Protein AF-A0A925XFJ5-F1 (afdb_monomer)

Solvent-accessible surface area (backbone atoms only — not comparable to full-atom values): 7211 Å² total; per-residue (Å²): 144,82,84,90,82,92,80,90,80,90,87,77,89,84,74,78,93,81,90,82,84,90,80,88,82,80,76,80,77,76,81,77,57,69,53,28,46,79,41,85,47,73,48,76,58,98,92,42,81,46,69,46,70,44,77,45,56,38,84,68,49,94,92,49,96,71,92,81,86,89,84,82,71,60,84,89,35,68,79,90,80,72,52,53,58,48,75,49,83,66,40,52,64,51,61,77,46,27,69,114

Secondary structure (DSSP, 8-state):
------------------SS---------PPPP-S-EEEEEEEEETTEEEEEEEEE-TT--TTS----------GGG--SSS-GGGTSTTHHHHHTTTT-

Mean predicted aligned error: 13.2 Å

Foldseek 3Di:
DDDDDDDDDDDDDPDDDPPPDPDDDPPPPPPQQQFWDKDWDWDQDPVGIDIEIDTDASPDDPVDDDDDDDDDDDPQQDDDPRPSSCPDDPNVVCNVVRRD

Radius of gyration: 32.28 Å; Cα contacts (8 Å, |Δi|>4): 75; chains: 1; bounding box: 52×56×98 Å

Nearest PDB structures (foldseek):
  4i1s-assembly1_B  TM=4.643E-01  e=6.638E+00  Simian virus 5 (strain W3)
  6vmi-assembly1_a  TM=2.640E-01  e=2.773E+00  Homo sapiens
  7odt-assembly1_a  TM=2.148E-01  e=5.804E+00  Homo sapiens

Structure (mmCIF, N/CA/C/O backbone):
data_AF-A0A925XFJ5-F1
#
_entry.id   AF-A0A925XFJ5-F1
#
loop_
_atom_site.group_PDB
_atom_site.id
_atom_site.type_symbol
_atom_site.label_atom_id
_atom_site.label_alt_id
_atom_site.label_comp_id
_atom_site.label_asym_id
_atom_site.label_entity_id
_atom_site.label_seq_id
_atom_site.pdbx_PDB_ins_code
_atom_site.Cartn_x
_atom_site.Cartn_y
_atom_site.Cartn_z
_atom_site.occupancy
_atom_site.B_iso_or_equiv
_atom_site.auth_seq_id
_atom_site.auth_comp_id
_atom_site.auth_asym_id
_atom_site.auth_atom_id
_atom_site.pdbx_PDB_model_num
ATOM 1 N N . MET A 1 1 ? 25.275 46.646 -83.289 1.00 49.62 1 MET A N 1
ATOM 2 C CA . MET A 1 1 ? 24.384 45.519 -83.644 1.00 49.62 1 MET A CA 1
ATOM 3 C C . MET A 1 1 ? 25.238 44.274 -83.905 1.00 49.62 1 MET A C 1
ATOM 5 O O . MET A 1 1 ? 25.662 44.076 -85.031 1.00 49.62 1 MET A O 1
ATOM 9 N N . ARG A 1 2 ? 25.587 43.500 -82.863 1.00 43.34 2 ARG A N 1
ATOM 10 C CA . ARG A 1 2 ? 26.292 42.201 -82.958 1.00 43.34 2 ARG A CA 1
ATOM 11 C C . ARG A 1 2 ? 26.074 41.391 -81.667 1.00 43.34 2 ARG A C 1
ATOM 13 O O . ARG A 1 2 ? 26.624 41.715 -80.628 1.00 43.34 2 ARG A O 1
ATOM 20 N N . GLN A 1 3 ? 25.160 40.434 -81.801 1.00 52.16 3 GLN A N 1
ATOM 21 C CA . GLN A 1 3 ? 25.059 39.071 -81.259 1.00 52.16 3 GLN A CA 1
ATOM 22 C C . GLN A 1 3 ? 25.580 38.694 -79.852 1.00 52.16 3 GLN A C 1
ATOM 24 O O . GLN A 1 3 ? 26.749 38.835 -79.514 1.00 52.16 3 GLN A O 1
ATOM 29 N N . HIS A 1 4 ? 24.644 38.070 -79.125 1.00 44.06 4 HIS A N 1
ATOM 30 C CA . HIS A 1 4 ? 24.759 37.182 -77.964 1.00 44.06 4 HIS A CA 1
ATOM 31 C C . HIS A 1 4 ? 25.628 35.931 -78.208 1.00 44.06 4 HIS A C 1
ATOM 33 O O . HIS A 1 4 ? 25.450 35.273 -79.229 1.00 44.06 4 HIS A O 1
ATOM 39 N N . LEU A 1 5 ? 26.430 35.543 -77.202 1.00 52.69 5 LEU A N 1
ATOM 40 C CA . LEU A 1 5 ? 26.711 34.169 -76.712 1.00 52.69 5 LEU A CA 1
ATOM 41 C C . LEU A 1 5 ? 27.674 34.325 -75.509 1.00 52.69 5 LEU A C 1
ATOM 43 O O . LEU A 1 5 ? 28.684 34.999 -75.637 1.00 52.69 5 LEU A O 1
ATOM 47 N N . GLY A 1 6 ? 27.433 33.862 -74.282 1.00 48.22 6 GLY A N 1
ATOM 48 C CA . GLY A 1 6 ? 26.961 32.543 -73.872 1.00 48.22 6 GLY A CA 1
ATOM 49 C C . GLY A 1 6 ? 28.149 31.710 -73.363 1.00 48.22 6 GLY A C 1
ATOM 50 O O . GLY A 1 6 ? 28.824 31.079 -74.169 1.00 48.22 6 GLY A O 1
ATOM 51 N N . ARG A 1 7 ? 28.415 31.746 -72.045 1.00 52.06 7 ARG A N 1
ATOM 52 C CA . ARG A 1 7 ? 29.244 30.821 -71.223 1.00 52.06 7 ARG A CA 1
ATOM 53 C C . ARG A 1 7 ? 29.264 31.420 -69.805 1.00 52.06 7 ARG A C 1
ATOM 55 O O . ARG A 1 7 ? 29.836 32.476 -69.604 1.00 52.06 7 ARG A O 1
ATOM 62 N N . GLY A 1 8 ? 28.478 30.951 -68.839 1.00 46.66 8 GLY A N 1
ATOM 63 C CA . GLY A 1 8 ? 28.580 29.621 -68.253 1.00 46.66 8 GLY A CA 1
ATOM 64 C C . GLY A 1 8 ? 29.775 29.604 -67.303 1.00 46.66 8 GLY A C 1
ATOM 65 O O . GLY A 1 8 ? 30.889 29.521 -67.794 1.00 46.66 8 GLY A O 1
ATOM 66 N N . ILE A 1 9 ? 29.526 29.737 -65.996 1.00 56.97 9 ILE A N 1
ATOM 67 C CA . ILE A 1 9 ? 30.204 29.0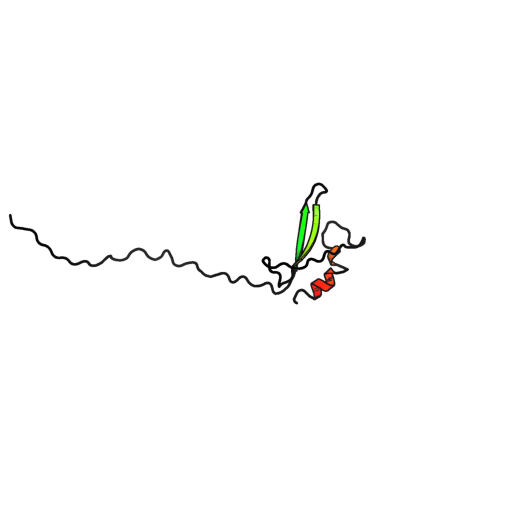65 -64.871 1.00 56.97 9 ILE A CA 1
ATOM 68 C C . ILE A 1 9 ? 29.517 29.557 -63.583 1.00 56.97 9 ILE A C 1
ATOM 70 O O . ILE A 1 9 ? 29.663 30.690 -63.135 1.00 56.97 9 ILE A O 1
ATOM 74 N N . VAL A 1 10 ? 28.691 28.658 -63.050 1.00 54.72 10 VAL A N 1
ATOM 75 C CA . VAL A 1 10 ? 28.288 28.518 -61.643 1.00 54.72 10 VAL A CA 1
ATOM 76 C C . VAL A 1 10 ? 29.480 28.752 -60.717 1.00 54.72 10 VAL A C 1
ATOM 78 O O . VAL A 1 10 ? 30.559 28.320 -61.103 1.00 54.72 10 VAL A O 1
ATOM 81 N N . THR A 1 11 ? 29.271 29.325 -59.516 1.00 47.00 11 THR A N 1
ATOM 82 C CA . THR A 1 11 ? 30.106 29.266 -58.273 1.00 47.00 11 THR A CA 1
ATOM 83 C C . THR A 1 11 ? 30.007 30.644 -57.592 1.00 47.00 11 THR A C 1
ATOM 85 O O . THR A 1 11 ? 30.303 31.642 -58.225 1.00 47.00 11 THR A O 1
ATOM 88 N N . ARG A 1 12 ? 29.598 30.863 -56.340 1.00 52.09 12 ARG A N 1
ATOM 89 C CA . ARG A 1 12 ? 29.439 30.036 -55.142 1.00 52.09 12 ARG A CA 1
ATOM 90 C C . ARG A 1 12 ? 28.506 30.793 -54.192 1.00 52.09 12 ARG A C 1
ATOM 92 O O . ARG A 1 12 ? 28.702 31.976 -53.943 1.00 52.09 12 ARG A O 1
ATOM 99 N N . GLN A 1 13 ? 27.529 30.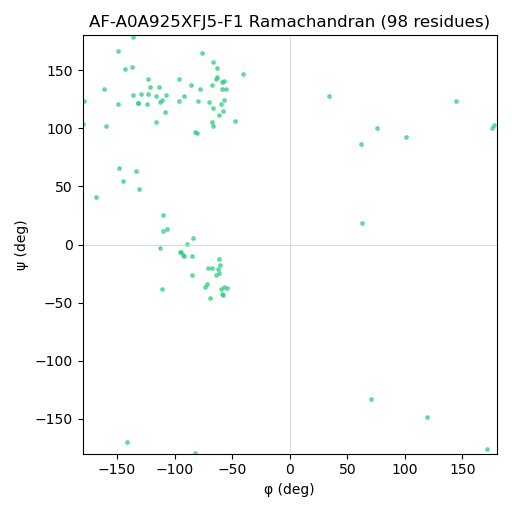089 -53.644 1.00 53.47 13 GLN A N 1
ATOM 100 C CA . GLN A 1 13 ? 26.654 30.550 -52.574 1.00 53.47 13 GLN A CA 1
ATOM 101 C C . GLN A 1 13 ? 27.494 30.713 -51.293 1.00 53.47 13 GLN A C 1
ATOM 103 O O . GLN A 1 13 ? 27.917 29.721 -50.702 1.00 53.47 13 GLN A O 1
ATOM 108 N N . THR A 1 14 ? 27.815 31.944 -50.888 1.00 52.59 14 THR A N 1
ATOM 109 C CA . THR A 1 14 ? 28.549 32.190 -49.639 1.00 52.59 14 THR A CA 1
ATOM 110 C C . THR A 1 14 ? 27.580 32.175 -48.462 1.00 52.59 14 THR A C 1
ATOM 112 O O . THR A 1 14 ? 26.929 33.169 -48.162 1.00 52.59 14 THR A O 1
ATOM 115 N N . SER A 1 15 ? 27.520 31.004 -47.831 1.00 46.66 15 SER A N 1
ATOM 116 C CA . SER A 1 15 ? 27.317 30.795 -46.394 1.00 46.66 15 SER A CA 1
ATOM 117 C C . SER A 1 15 ? 25.996 31.293 -45.805 1.00 46.66 15 SER A C 1
ATOM 119 O O . SER A 1 15 ? 25.891 32.375 -45.233 1.00 46.66 15 SER A O 1
ATOM 121 N N . ALA A 1 16 ? 25.001 30.411 -45.898 1.00 48.19 16 ALA A N 1
ATOM 122 C CA . ALA A 1 16 ? 23.784 30.442 -45.106 1.00 48.19 16 ALA A CA 1
ATOM 123 C C . ALA A 1 16 ? 24.091 30.361 -43.600 1.00 48.19 16 ALA A C 1
ATOM 125 O O . ALA A 1 16 ? 24.944 29.594 -43.152 1.00 48.19 16 ALA A O 1
ATOM 126 N N . TRP A 1 17 ? 23.340 31.151 -42.838 1.00 53.75 17 TRP A N 1
ATOM 127 C CA . TRP A 1 17 ? 23.207 31.110 -41.388 1.00 53.75 17 TRP A CA 1
ATOM 128 C C . TRP A 1 17 ? 22.963 29.676 -40.891 1.00 53.75 17 TRP A C 1
ATOM 130 O O . TRP A 1 17 ? 21.868 29.144 -41.047 1.00 53.75 17 TRP A O 1
ATOM 140 N N . LEU A 1 18 ? 23.968 29.047 -40.279 1.00 51.59 18 LEU A N 1
ATOM 141 C CA . LEU A 1 18 ? 23.842 27.728 -39.645 1.00 51.59 18 LEU A CA 1
ATOM 142 C C . LEU A 1 18 ? 24.484 27.724 -38.255 1.00 51.59 18 LEU A C 1
ATOM 144 O O . LEU A 1 18 ? 25.425 26.987 -37.984 1.00 51.59 18 LEU A O 1
ATOM 148 N N . ILE A 1 19 ? 23.944 28.540 -37.349 1.00 53.78 19 ILE A N 1
ATOM 149 C CA . ILE A 1 19 ? 24.091 28.314 -35.902 1.00 53.78 19 ILE A CA 1
ATOM 150 C C . ILE A 1 19 ? 22.708 28.405 -35.238 1.00 53.78 19 ILE A C 1
ATOM 152 O O . ILE A 1 19 ? 22.522 29.110 -34.260 1.00 53.78 19 ILE A O 1
ATOM 156 N N . VAL A 1 20 ? 21.695 27.731 -35.795 1.00 55.62 20 VAL A N 1
ATOM 157 C CA . VAL A 1 20 ? 20.405 27.509 -35.110 1.00 55.62 20 VAL A CA 1
ATOM 158 C C . VAL A 1 20 ? 19.811 26.168 -35.558 1.00 55.62 20 VAL A C 1
ATOM 160 O O . VAL A 1 20 ? 18.806 26.154 -36.250 1.00 55.62 20 VAL A O 1
ATOM 163 N N . PHE A 1 21 ? 20.441 25.030 -35.239 1.00 56.38 21 PHE A N 1
ATOM 164 C CA . PHE A 1 21 ? 19.744 23.723 -35.226 1.00 56.38 21 PHE A CA 1
ATOM 165 C C . PHE A 1 21 ? 20.569 22.609 -34.552 1.00 56.38 21 PHE A C 1
ATOM 167 O O . PHE A 1 21 ? 20.683 21.496 -35.051 1.00 56.38 21 PHE A O 1
ATOM 174 N N . GLY A 1 22 ? 21.244 22.923 -33.446 1.00 54.41 22 GLY A N 1
ATOM 175 C CA . GLY A 1 22 ? 22.229 22.027 -32.829 1.00 54.41 22 GLY A CA 1
ATOM 176 C C . GLY A 1 22 ? 21.819 21.418 -31.493 1.00 54.41 22 GLY A C 1
ATOM 177 O O . GLY A 1 22 ? 22.699 21.135 -30.695 1.00 54.41 22 GLY A O 1
ATOM 178 N N . VAL A 1 23 ? 20.530 21.278 -31.187 1.00 66.06 23 VAL A N 1
ATOM 179 C CA . VAL A 1 23 ? 20.048 20.581 -29.978 1.00 66.06 23 VAL A CA 1
ATOM 180 C C . VAL A 1 23 ? 18.690 19.987 -30.380 1.00 66.06 23 VAL A C 1
ATOM 182 O O . VAL A 1 23 ? 17.864 20.709 -30.922 1.00 66.06 23 VAL A O 1
ATOM 185 N N . TRP A 1 24 ? 18.425 18.683 -30.341 1.00 60.00 24 TRP A N 1
ATOM 186 C CA . TRP A 1 24 ? 18.064 17.933 -29.139 1.00 60.00 24 TRP A CA 1
ATOM 187 C C . TRP A 1 24 ? 17.781 16.479 -29.540 1.00 60.00 24 TRP A C 1
ATOM 189 O O . TRP A 1 24 ? 16.702 16.196 -30.043 1.00 60.00 24 TRP A O 1
ATOM 199 N N . LEU A 1 25 ? 18.696 15.543 -29.293 1.00 61.69 25 LEU A N 1
ATOM 200 C CA . LEU A 1 25 ? 18.356 14.113 -29.211 1.00 61.69 25 LEU A CA 1
ATOM 201 C C . LEU A 1 25 ? 19.240 13.438 -28.154 1.00 61.69 25 LEU A C 1
ATOM 203 O O . LEU A 1 25 ? 19.925 12.455 -28.412 1.00 61.69 25 LEU A O 1
ATOM 207 N N . ALA A 1 26 ? 19.231 13.975 -26.934 1.00 62.03 26 ALA A N 1
ATOM 208 C CA . ALA A 1 26 ? 19.566 13.160 -25.775 1.00 62.03 26 ALA A CA 1
ATOM 209 C 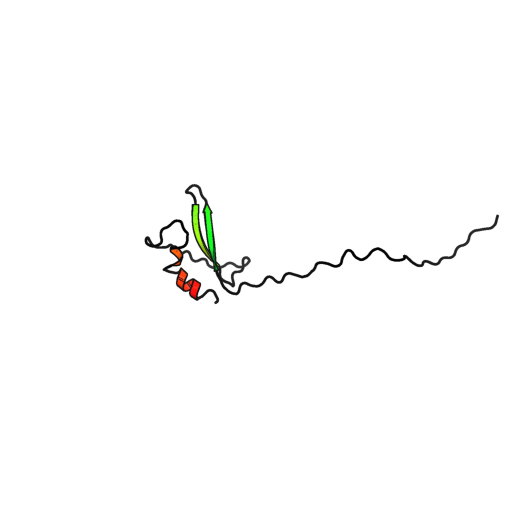C . ALA A 1 26 ? 18.304 12.363 -25.426 1.00 62.03 26 ALA A C 1
ATOM 211 O O . ALA A 1 26 ? 17.387 12.884 -24.793 1.00 62.03 26 ALA A O 1
ATOM 212 N N . GLY A 1 27 ? 18.217 11.125 -25.916 1.00 60.88 27 GLY A N 1
ATOM 213 C CA . GLY A 1 27 ? 17.182 10.193 -25.485 1.00 60.88 27 GLY A CA 1
ATOM 214 C C . GLY A 1 27 ? 17.289 10.010 -23.974 1.00 60.88 27 GLY A C 1
ATOM 215 O O . GLY A 1 27 ? 18.303 9.519 -23.481 1.00 60.88 27 GLY A O 1
ATOM 216 N N . ALA A 1 28 ? 16.272 10.442 -23.232 1.00 63.81 28 ALA A N 1
ATOM 217 C CA . ALA A 1 28 ? 16.196 10.187 -21.805 1.00 63.81 28 ALA A CA 1
ATOM 218 C C . ALA A 1 28 ? 16.010 8.678 -21.601 1.00 63.81 28 ALA A C 1
ATOM 220 O O . ALA A 1 28 ? 14.914 8.149 -21.786 1.00 63.81 28 ALA A O 1
ATOM 221 N N . ALA A 1 29 ? 17.083 7.972 -21.245 1.00 61.41 29 ALA A N 1
ATOM 222 C CA . ALA A 1 29 ? 16.961 6.632 -20.697 1.00 61.41 29 ALA A CA 1
ATOM 223 C C . ALA A 1 29 ? 16.159 6.751 -19.393 1.00 61.41 29 ALA A C 1
ATOM 225 O O . ALA A 1 29 ? 16.618 7.363 -18.429 1.00 61.41 29 ALA A O 1
ATOM 226 N N . GLN A 1 30 ? 14.932 6.229 -19.380 1.00 62.75 30 GLN A N 1
ATOM 227 C CA . GLN A 1 30 ? 14.136 6.174 -18.160 1.00 62.75 30 GLN A CA 1
ATOM 228 C C . GLN A 1 30 ? 14.836 5.211 -17.200 1.00 62.75 30 GLN A C 1
ATOM 230 O O . GLN A 1 30 ? 15.018 4.037 -17.521 1.00 62.75 30 GLN A O 1
ATOM 235 N N . ALA A 1 31 ? 15.272 5.713 -16.045 1.00 66.38 31 ALA A N 1
ATOM 236 C CA . ALA A 1 31 ? 15.822 4.862 -15.002 1.00 66.38 31 ALA A CA 1
ATOM 237 C C . ALA A 1 31 ? 14.744 3.854 -14.581 1.00 66.38 31 ALA A C 1
ATOM 239 O O . ALA A 1 31 ? 13.645 4.241 -14.184 1.00 66.38 31 ALA A O 1
ATOM 240 N N . GLN A 1 32 ? 15.045 2.563 -14.711 1.00 69.56 32 GLN A N 1
ATOM 241 C CA . GLN A 1 32 ? 14.148 1.512 -14.255 1.00 69.56 32 GLN A CA 1
ATOM 242 C C . GLN A 1 32 ? 14.139 1.517 -12.724 1.00 69.56 32 GLN A C 1
ATOM 244 O O . GLN A 1 32 ? 15.191 1.378 -12.097 1.00 69.56 32 GLN A O 1
ATOM 249 N N . GLU A 1 33 ? 12.958 1.675 -12.127 1.00 80.00 33 GLU A N 1
ATOM 250 C CA . GLU A 1 33 ? 12.784 1.543 -10.682 1.00 80.00 33 GLU A CA 1
ATOM 251 C C . GLU A 1 33 ? 13.265 0.158 -10.236 1.00 80.00 33 GLU A C 1
ATOM 253 O O . GLU A 1 33 ? 12.819 -0.866 -10.751 1.00 80.00 33 GLU A O 1
ATOM 258 N N . THR A 1 34 ? 14.199 0.119 -9.287 1.00 87.81 34 THR A N 1
ATOM 259 C CA . THR A 1 34 ? 14.783 -1.136 -8.773 1.00 87.81 34 THR A CA 1
ATOM 260 C C . THR A 1 34 ? 14.076 -1.638 -7.517 1.00 87.81 34 THR A C 1
ATOM 262 O O . THR A 1 34 ? 14.386 -2.712 -7.012 1.00 87.81 34 THR A O 1
ATOM 265 N N . THR A 1 35 ? 13.139 -0.853 -6.979 1.00 95.06 35 THR A N 1
ATOM 266 C CA . THR A 1 35 ? 12.397 -1.169 -5.757 1.00 95.06 35 THR A CA 1
ATOM 267 C C . THR A 1 35 ? 10.922 -0.842 -5.958 1.00 95.06 35 THR A C 1
ATOM 269 O O . THR A 1 35 ? 10.565 0.257 -6.372 1.00 95.06 35 THR A O 1
ATOM 272 N N . GLY A 1 36 ? 10.056 -1.807 -5.662 1.00 95.69 36 GLY A N 1
ATOM 273 C CA . GLY A 1 36 ? 8.616 -1.612 -5.639 1.00 95.69 36 GLY A CA 1
ATOM 274 C C . GLY A 1 36 ? 8.191 -0.672 -4.515 1.00 95.69 36 GLY A C 1
ATOM 275 O O . GLY A 1 36 ? 8.890 -0.500 -3.515 1.00 95.69 36 GLY A O 1
ATOM 276 N N . ARG A 1 37 ? 7.026 -0.049 -4.668 1.00 96.31 37 ARG A N 1
ATOM 277 C CA . ARG A 1 37 ? 6.571 0.994 -3.746 1.00 96.31 37 ARG A CA 1
ATOM 278 C C . ARG A 1 37 ? 5.075 0.946 -3.509 1.00 96.31 37 ARG A C 1
ATOM 280 O O . ARG A 1 37 ? 4.305 0.581 -4.393 1.00 96.31 37 ARG A O 1
ATOM 287 N N . PHE A 1 38 ? 4.675 1.386 -2.325 1.00 97.06 38 PHE A N 1
ATOM 288 C CA . PHE A 1 38 ? 3.286 1.694 -2.025 1.00 97.06 38 PHE A CA 1
ATOM 289 C C . PHE A 1 38 ? 2.906 3.052 -2.628 1.00 97.06 38 PHE A C 1
ATOM 291 O O . PHE A 1 38 ? 3.654 4.025 -2.523 1.00 97.06 38 PHE A O 1
ATOM 298 N N . VAL A 1 39 ? 1.750 3.102 -3.282 1.00 96.94 39 VAL A N 1
ATOM 299 C CA . VAL A 1 39 ? 1.191 4.287 -3.932 1.00 96.94 39 VAL A CA 1
ATOM 300 C C . VAL A 1 39 ? 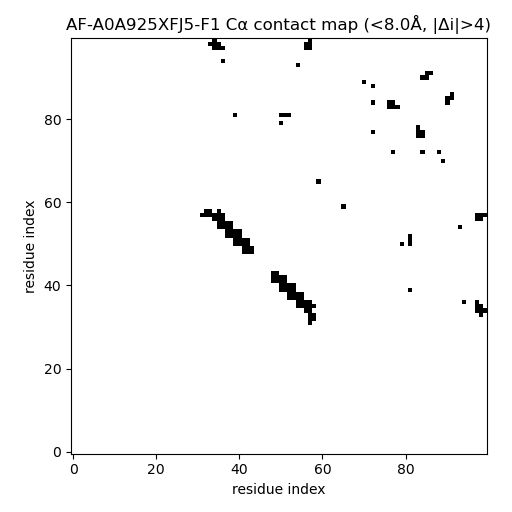-0.196 4.538 -3.363 1.00 96.94 39 VAL A C 1
ATOM 302 O O . VAL A 1 39 ? -1.079 3.687 -3.481 1.00 96.94 39 VAL A O 1
ATOM 305 N N . ASP A 1 40 ? -0.387 5.714 -2.774 1.00 97.31 40 ASP A N 1
ATOM 306 C CA . ASP A 1 40 ? -1.690 6.157 -2.293 1.00 97.31 40 ASP A CA 1
ATOM 307 C C . ASP A 1 40 ? -2.648 6.410 -3.460 1.00 97.31 40 ASP A C 1
ATOM 309 O O . ASP A 1 40 ? -2.290 7.005 -4.484 1.00 97.31 40 ASP A O 1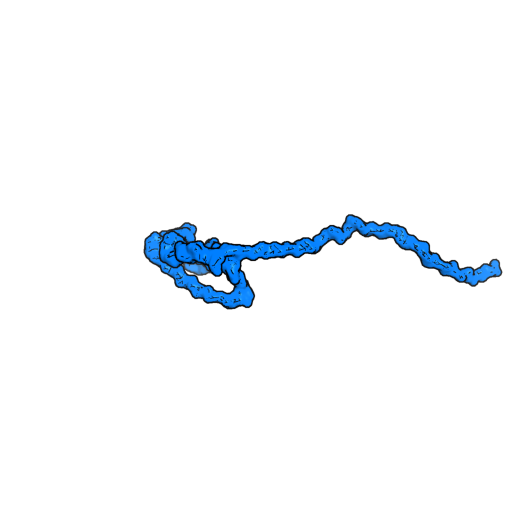
ATOM 313 N N . LYS A 1 41 ? -3.888 5.960 -3.299 1.00 97.81 41 LYS A N 1
ATOM 314 C CA . LYS A 1 41 ? -4.966 6.130 -4.264 1.00 97.81 41 LYS A CA 1
ATOM 315 C C . LYS A 1 41 ? -6.259 6.520 -3.559 1.00 97.81 41 LYS A C 1
ATOM 317 O O . LYS A 1 41 ? -6.493 6.180 -2.401 1.00 97.81 41 LYS A O 1
ATOM 322 N N . VAL A 1 42 ? -7.108 7.223 -4.301 1.00 97.69 42 VAL A N 1
ATOM 323 C CA . VAL A 1 42 ? -8.464 7.575 -3.881 1.00 97.69 42 VAL A CA 1
ATOM 324 C C . VAL A 1 42 ? -9.402 7.235 -5.024 1.00 97.69 42 VAL A C 1
ATOM 326 O O . VAL A 1 42 ? -9.231 7.740 -6.134 1.00 97.69 42 VAL A O 1
ATOM 329 N N . PHE A 1 43 ? -10.370 6.374 -4.749 1.00 97.50 43 PHE A N 1
ATOM 330 C CA . PHE A 1 43 ? -11.508 6.125 -5.619 1.00 97.50 43 PHE A CA 1
ATOM 331 C C . PHE A 1 43 ? -12.689 6.972 -5.137 1.00 97.50 43 PHE A C 1
ATOM 333 O O . PHE A 1 43 ? -12.834 7.191 -3.936 1.00 97.50 43 PHE A O 1
ATOM 340 N N . ARG A 1 44 ? -13.490 7.503 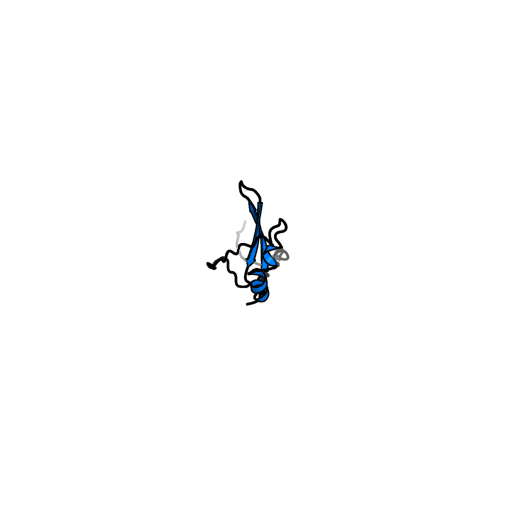-6.063 1.00 98.31 44 ARG A N 1
ATOM 341 C CA . ARG A 1 44 ? -14.643 8.355 -5.748 1.00 98.31 44 ARG A CA 1
ATOM 342 C C . ARG A 1 44 ? -15.873 7.835 -6.469 1.00 98.31 44 ARG A C 1
ATOM 344 O O . ARG A 1 44 ? -15.815 7.639 -7.681 1.00 98.31 44 ARG A O 1
ATOM 351 N N . ASP A 1 45 ? -16.954 7.662 -5.725 1.00 97.81 45 ASP A N 1
ATOM 352 C CA . ASP A 1 45 ? -18.272 7.284 -6.229 1.00 97.81 45 ASP A CA 1
ATOM 353 C C . ASP A 1 45 ? -19.384 8.036 -5.472 1.00 97.81 45 ASP A C 1
ATOM 355 O O . ASP A 1 45 ? -19.113 8.975 -4.720 1.00 97.81 45 ASP A O 1
ATOM 359 N N . GLU A 1 46 ? -20.644 7.648 -5.685 1.00 98.44 46 GLU A N 1
ATOM 360 C CA . GLU A 1 46 ? -21.811 8.249 -5.020 1.00 98.44 46 GLU A CA 1
ATOM 361 C C . GLU A 1 46 ? -21.790 8.090 -3.489 1.00 98.44 46 GLU A C 1
ATOM 363 O O . GLU A 1 46 ? -22.389 8.899 -2.783 1.00 98.44 46 GLU A O 1
ATOM 368 N N . ALA A 1 47 ? -21.085 7.081 -2.963 1.00 96.88 47 ALA A N 1
ATOM 369 C CA . ALA A 1 47 ? 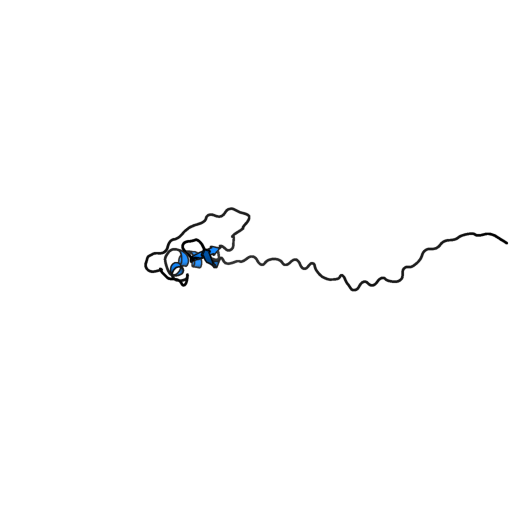-20.932 6.850 -1.529 1.00 96.88 47 ALA A CA 1
ATOM 370 C C . ALA A 1 47 ? -19.777 7.663 -0.913 1.00 96.88 47 ALA A C 1
ATOM 372 O O . ALA A 1 47 ? -19.662 7.729 0.313 1.00 96.88 47 ALA A O 1
ATOM 373 N N . GLY A 1 48 ? -18.944 8.306 -1.738 1.00 96.31 48 GLY A N 1
ATOM 374 C CA . GLY A 1 48 ? -17.909 9.243 -1.311 1.00 96.31 48 GLY A CA 1
ATOM 375 C C . GLY A 1 48 ? -16.490 8.820 -1.688 1.00 96.31 48 GLY A C 1
ATOM 376 O O . GLY A 1 48 ? -16.246 8.231 -2.742 1.00 96.31 48 GLY A O 1
ATOM 377 N N . GLU A 1 49 ? -15.520 9.202 -0.849 1.00 97.06 49 GLU A N 1
ATOM 378 C CA . GLU A 1 49 ? -14.102 8.901 -1.064 1.00 97.06 49 GLU A CA 1
ATOM 379 C C . GLU A 1 49 ? -13.682 7.589 -0.395 1.00 97.06 49 GLU A C 1
ATOM 381 O O . GLU A 1 49 ? -13.798 7.425 0.818 1.00 97.06 49 GLU A O 1
ATOM 386 N N . HIS A 1 50 ? -13.064 6.706 -1.177 1.00 95.06 50 HIS A N 1
ATOM 387 C CA . HIS A 1 50 ? -12.510 5.432 -0.729 1.00 95.06 50 HIS A CA 1
ATOM 388 C C . HIS A 1 50 ? -10.997 5.453 -0.923 1.00 95.06 50 HIS A C 1
ATOM 390 O O . HIS A 1 50 ? -10.492 5.380 -2.049 1.00 95.06 50 HIS A O 1
ATOM 396 N N . LYS A 1 51 ? -10.252 5.600 0.173 1.00 97.12 51 LYS A N 1
ATOM 397 C CA . LYS A 1 51 ? -8.785 5.614 0.140 1.00 97.12 51 LYS A CA 1
ATOM 398 C C . LYS A 1 51 ? -8.246 4.191 0.208 1.00 97.12 51 LYS A C 1
ATOM 400 O O . LYS A 1 51 ? -8.741 3.371 0.976 1.00 97.12 51 LYS A O 1
ATOM 405 N N . TYR A 1 52 ? -7.239 3.909 -0.605 1.00 97.25 52 TYR A N 1
ATOM 406 C CA . TYR A 1 52 ? -6.553 2.624 -0.617 1.00 97.25 52 TYR A CA 1
ATOM 407 C C . TYR A 1 52 ? -5.092 2.804 -1.023 1.00 97.25 52 TYR A C 1
ATOM 409 O O . TYR A 1 52 ? -4.685 3.857 -1.522 1.00 97.25 52 TYR A O 1
ATOM 417 N N . VAL A 1 53 ? -4.283 1.773 -0.805 1.00 97.62 53 VAL A N 1
ATOM 418 C CA . VAL A 1 53 ? -2.865 1.775 -1.167 1.00 97.62 53 VAL A CA 1
ATOM 419 C C . VAL A 1 53 ? -2.597 0.619 -2.118 1.00 97.62 53 VAL A C 1
ATOM 421 O O . VAL A 1 53 ? -3.050 -0.500 -1.890 1.00 97.62 53 VAL A O 1
ATOM 424 N N . VAL A 1 54 ? -1.837 0.881 -3.177 1.00 97.25 54 VAL A N 1
ATOM 425 C CA . VAL A 1 54 ? -1.394 -0.139 -4.131 1.00 97.25 54 VAL A CA 1
ATOM 426 C C . VAL A 1 54 ? 0.101 -0.341 -3.981 1.00 97.25 54 VAL A C 1
ATOM 428 O O . VAL A 1 54 ? 0.864 0.609 -4.131 1.00 97.25 54 VAL A O 1
ATOM 431 N N . PHE A 1 55 ? 0.537 -1.572 -3.733 1.00 97.44 55 PHE A N 1
ATOM 432 C CA . PHE A 1 55 ? 1.937 -1.917 -3.941 1.00 97.44 55 PHE A CA 1
ATOM 433 C C . PHE A 1 55 ? 2.188 -2.176 -5.429 1.00 97.44 55 PHE A C 1
ATOM 435 O O . PHE A 1 55 ? 1.546 -3.039 -6.025 1.00 97.44 55 PHE A O 1
ATOM 442 N N . VAL A 1 56 ? 3.128 -1.442 -6.020 1.00 96.06 56 VAL A N 1
ATOM 443 C CA . VAL A 1 56 ? 3.573 -1.627 -7.405 1.00 96.06 56 VAL A CA 1
ATOM 444 C C . VAL A 1 56 ? 4.980 -2.230 -7.380 1.00 96.06 56 VAL A C 1
ATOM 446 O O . VAL A 1 56 ? 5.899 -1.551 -6.916 1.00 96.06 56 VAL A O 1
ATOM 449 N N . PRO A 1 57 ? 5.178 -3.477 -7.850 1.00 94.44 57 PRO A N 1
ATOM 450 C CA . PRO A 1 57 ? 6.501 -4.095 -7.928 1.00 94.44 57 PRO A CA 1
ATOM 451 C C . PRO A 1 57 ? 7.442 -3.352 -8.884 1.00 94.44 57 PRO A C 1
ATOM 453 O O . PRO A 1 57 ? 6.992 -2.797 -9.885 1.00 94.44 57 PRO A O 1
ATOM 456 N N . ALA A 1 58 ? 8.753 -3.426 -8.636 1.00 92.50 58 ALA A N 1
ATOM 457 C CA . ALA A 1 58 ? 9.785 -2.858 -9.516 1.00 92.50 58 ALA A CA 1
ATOM 458 C C . ALA A 1 58 ? 9.676 -3.367 -10.968 1.00 92.50 58 ALA A C 1
ATOM 460 O O . ALA A 1 58 ? 9.853 -2.621 -11.926 1.00 92.50 58 ALA A O 1
ATOM 461 N N . ALA A 1 59 ? 9.327 -4.646 -11.130 1.00 89.94 59 ALA A N 1
ATOM 462 C CA . ALA A 1 59 ? 9.193 -5.304 -12.426 1.00 89.94 59 ALA A CA 1
ATOM 463 C C . ALA A 1 59 ? 7.827 -5.091 -13.112 1.00 89.94 59 ALA A C 1
ATOM 465 O O . ALA A 1 59 ? 7.566 -5.716 -14.142 1.00 89.94 59 ALA A O 1
ATOM 466 N N . TYR A 1 60 ? 6.934 -4.257 -12.560 1.00 92.19 60 TYR A N 1
ATOM 467 C CA . TYR A 1 60 ? 5.618 -4.014 -13.154 1.00 92.19 60 TYR A CA 1
ATOM 468 C C . TYR A 1 60 ? 5.738 -3.455 -14.577 1.00 92.19 60 TYR A C 1
ATOM 470 O O . TYR A 1 60 ? 6.483 -2.507 -14.833 1.00 92.19 60 TYR A O 1
ATOM 478 N N . ARG A 1 61 ? 4.956 -4.014 -15.506 1.00 91.31 61 ARG A N 1
ATOM 479 C CA . ARG A 1 61 ? 4.894 -3.559 -16.896 1.00 91.31 61 ARG A CA 1
ATOM 480 C C . ARG A 1 61 ? 3.449 -3.394 -17.346 1.00 91.31 61 ARG A C 1
ATOM 482 O O . ARG A 1 61 ? 2.685 -4.349 -17.330 1.00 91.31 61 ARG A O 1
ATOM 489 N N . ALA A 1 62 ? 3.092 -2.181 -17.769 1.00 91.44 62 ALA A N 1
ATOM 490 C CA . ALA A 1 62 ? 1.715 -1.815 -18.118 1.00 91.44 62 ALA A CA 1
ATOM 491 C C . ALA A 1 62 ? 1.170 -2.524 -19.374 1.00 91.44 62 ALA A C 1
ATOM 493 O O . ALA A 1 62 ? -0.038 -2.599 -19.560 1.00 91.44 62 ALA A O 1
ATOM 494 N N . ASP A 1 63 ? 2.049 -3.046 -20.228 1.00 94.56 63 ASP A N 1
ATOM 495 C CA . ASP A 1 63 ? 1.717 -3.807 -21.438 1.00 94.56 63 ASP A CA 1
ATOM 496 C C . ASP A 1 63 ? 1.568 -5.318 -21.183 1.00 94.56 63 ASP A C 1
ATOM 498 O O . ASP A 1 63 ? 1.308 -6.074 -22.117 1.00 94.56 63 ASP A O 1
ATOM 502 N N . LYS A 1 64 ? 1.745 -5.779 -19.937 1.00 94.50 64 LYS A N 1
ATOM 503 C CA . LYS A 1 64 ? 1.619 -7.189 -19.561 1.00 94.50 64 LYS A CA 1
ATOM 504 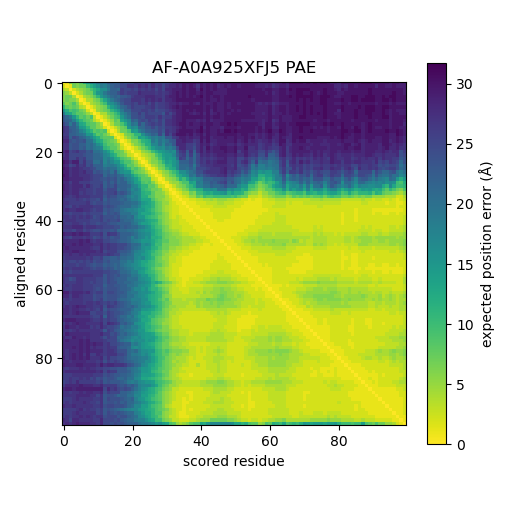C C . LYS A 1 64 ? 0.583 -7.363 -18.447 1.00 94.50 64 LYS A C 1
ATOM 506 O O . LYS A 1 64 ? 0.690 -6.700 -17.413 1.00 94.50 64 LYS A O 1
ATOM 511 N N . PRO A 1 65 ? -0.383 -8.289 -18.596 1.00 94.50 65 PRO A N 1
ATOM 512 C CA . PRO A 1 65 ? -1.273 -8.647 -17.502 1.00 94.50 65 PRO A CA 1
ATOM 513 C C . PRO A 1 65 ? -0.470 -9.080 -16.275 1.00 94.50 65 PRO A C 1
ATOM 515 O O . PRO A 1 65 ? 0.468 -9.869 -16.382 1.00 94.50 65 PRO A O 1
ATOM 518 N N . SER A 1 66 ? -0.847 -8.557 -15.113 1.00 92.75 66 SER A N 1
ATOM 519 C CA . SER A 1 66 ? -0.249 -8.903 -13.824 1.00 92.75 66 SER A CA 1
ATOM 520 C C . SER A 1 66 ? -1.347 -9.398 -12.883 1.00 92.75 66 SER A C 1
ATOM 522 O O . SER A 1 66 ? -2.453 -8.853 -12.921 1.00 92.75 66 SER A O 1
ATOM 524 N N . PRO A 1 67 ? -1.083 -10.410 -12.041 1.00 94.94 67 PRO A N 1
ATOM 525 C CA . PRO A 1 67 ? -2.034 -10.802 -11.013 1.00 94.94 67 PRO A CA 1
ATOM 526 C C . PRO A 1 67 ? -2.238 -9.648 -10.027 1.00 94.94 67 PRO A C 1
ATOM 528 O O . PRO A 1 67 ? -1.298 -8.923 -9.694 1.00 94.94 67 PRO A O 1
ATOM 531 N N . ALA A 1 68 ? -3.465 -9.506 -9.536 1.00 95.56 68 ALA A N 1
ATOM 532 C CA . ALA A 1 68 ? -3.805 -8.565 -8.481 1.00 95.56 68 ALA A CA 1
ATOM 533 C C . ALA A 1 68 ? -4.226 -9.336 -7.23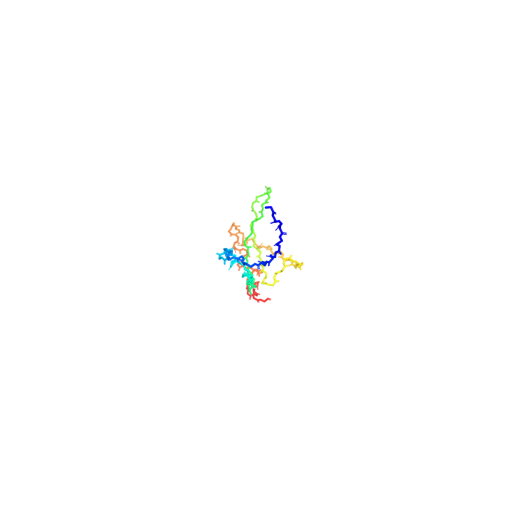0 1.00 95.56 68 ALA A C 1
ATOM 535 O O . ALA A 1 68 ? -4.999 -10.290 -7.307 1.00 95.56 68 ALA A O 1
ATOM 536 N N . ILE A 1 69 ? -3.721 -8.906 -6.076 1.00 96.31 69 ILE A N 1
ATOM 537 C CA . ILE A 1 69 ? -4.130 -9.414 -4.767 1.00 96.31 69 ILE A CA 1
ATOM 538 C C . ILE A 1 69 ? -4.850 -8.275 -4.054 1.00 96.31 69 ILE A C 1
ATOM 540 O O . ILE A 1 69 ? -4.275 -7.203 -3.868 1.00 96.31 69 ILE A O 1
ATOM 544 N N . LEU A 1 70 ? -6.097 -8.515 -3.650 1.00 97.00 70 LEU A N 1
ATOM 545 C CA . LEU A 1 70 ? -6.846 -7.612 -2.784 1.00 97.00 70 LEU A CA 1
ATOM 546 C C . LEU A 1 70 ? -6.719 -8.090 -1.337 1.00 97.00 70 LEU A C 1
ATOM 548 O O . LEU A 1 70 ? -7.063 -9.227 -1.021 1.00 97.00 70 LEU A O 1
ATOM 552 N N . PHE A 1 71 ? -6.243 -7.209 -0.465 1.00 97.00 71 PHE A N 1
ATOM 553 C CA . PHE A 1 71 ? -6.191 -7.431 0.974 1.00 97.00 71 PHE A CA 1
ATOM 554 C C . PHE A 1 71 ? -7.090 -6.409 1.667 1.00 97.00 71 PHE A C 1
ATOM 556 O O . PHE A 1 71 ? -6.961 -5.210 1.427 1.00 97.00 71 PHE A O 1
ATOM 563 N N . LEU A 1 72 ? -7.992 -6.889 2.520 1.00 96.56 72 LEU A N 1
ATOM 564 C CA . LEU A 1 72 ? -8.880 -6.055 3.325 1.00 96.56 72 LEU A CA 1
ATOM 565 C C . LEU A 1 72 ? -8.409 -6.104 4.776 1.00 96.56 72 LEU A C 1
ATOM 567 O O . LEU A 1 72 ? -8.187 -7.183 5.324 1.00 96.56 72 LEU A O 1
ATOM 571 N N . HIS A 1 73 ? -8.228 -4.933 5.378 1.00 95.56 73 HIS A N 1
ATOM 572 C CA . HIS A 1 73 ? -7.718 -4.824 6.739 1.00 95.56 73 HIS A CA 1
ATOM 573 C C . HIS A 1 73 ? -8.784 -5.180 7.790 1.00 95.56 73 HIS A C 1
ATOM 575 O O . HIS A 1 73 ? -9.983 -5.232 7.505 1.00 95.56 73 HIS A O 1
ATOM 581 N N . GLY A 1 74 ? -8.343 -5.422 9.024 1.00 95.56 74 GLY A N 1
ATOM 582 C CA . GLY A 1 74 ? -9.217 -5.723 10.148 1.00 95.56 74 GLY A CA 1
ATOM 583 C C . GLY A 1 74 ? -9.811 -4.466 10.781 1.00 95.56 74 GLY A C 1
ATOM 584 O O . GLY A 1 74 ? -9.572 -3.331 10.369 1.00 95.56 74 GLY A O 1
ATOM 585 N N . ALA A 1 75 ? -10.612 -4.653 11.830 1.00 96.12 75 ALA A N 1
ATOM 586 C CA . ALA A 1 75 ? -11.220 -3.528 12.538 1.00 96.12 75 ALA A CA 1
ATOM 587 C C . ALA A 1 75 ? -10.187 -2.606 13.220 1.00 96.12 75 ALA A C 1
ATOM 589 O O . ALA A 1 75 ? -10.472 -1.422 13.386 1.00 96.12 75 ALA A O 1
ATOM 590 N N . GLY A 1 76 ? -9.008 -3.133 13.579 1.00 96.12 76 GLY A N 1
ATOM 591 C CA . GLY A 1 76 ? -7.936 -2.390 14.251 1.00 96.12 76 GLY A CA 1
ATOM 592 C C . GLY A 1 76 ? -7.225 -1.363 13.366 1.00 96.12 76 GLY A C 1
ATOM 593 O O . GLY A 1 76 ? -6.639 -0.419 13.883 1.00 96.12 76 GLY A O 1
ATOM 594 N N . GLU A 1 77 ? -7.322 -1.498 12.042 1.00 96.12 77 GLU A N 1
ATOM 595 C CA . GLU A 1 77 ? -6.635 -0.626 11.081 1.00 96.12 77 GLU A CA 1
ATOM 596 C C . GLU A 1 77 ? -7.579 0.359 10.369 1.00 96.12 77 GLU A C 1
ATOM 598 O O . GLU A 1 77 ? -7.213 0.967 9.362 1.00 96.12 77 GLU A O 1
ATOM 603 N N . ARG A 1 78 ? -8.811 0.517 10.869 1.00 95.12 78 ARG A N 1
ATOM 604 C CA . ARG A 1 78 ? -9.771 1.509 10.360 1.00 95.12 78 ARG A CA 1
ATOM 605 C C . ARG A 1 78 ? -9.255 2.930 10.596 1.00 95.12 78 ARG A C 1
ATOM 607 O O . ARG A 1 78 ? -8.709 3.224 11.653 1.00 95.12 78 ARG A O 1
ATOM 614 N N . GLY A 1 79 ? -9.497 3.826 9.644 1.00 92.62 79 GLY A N 1
ATOM 615 C CA . GLY A 1 79 ? -9.111 5.233 9.742 1.00 92.62 79 GLY A CA 1
ATOM 616 C C . GLY A 1 79 ? -9.331 5.976 8.428 1.00 92.62 79 GLY A C 1
ATOM 617 O O . GLY A 1 79 ? -9.832 5.408 7.458 1.00 92.62 79 GLY A O 1
ATOM 618 N N . THR A 1 80 ? -8.938 7.245 8.388 1.00 93.62 80 THR A N 1
ATOM 619 C CA . THR A 1 80 ? -9.099 8.122 7.212 1.00 93.62 80 THR A CA 1
ATOM 620 C C . THR A 1 80 ? -7.770 8.521 6.570 1.00 93.62 80 THR A C 1
ATOM 622 O O . THR A 1 80 ? -7.735 9.183 5.531 1.00 93.62 80 THR A O 1
ATOM 625 N N . GLU A 1 81 ? -6.660 8.098 7.169 1.00 91.69 81 GLU A N 1
ATOM 626 C CA . GLU A 1 81 ? -5.300 8.540 6.871 1.00 91.69 81 GLU A CA 1
ATOM 627 C C . GLU A 1 81 ? -4.623 7.644 5.824 1.00 91.69 81 GLU A C 1
ATOM 629 O O . GLU A 1 81 ? -3.555 7.985 5.331 1.00 91.69 81 GLU A O 1
ATOM 634 N N . ASN A 1 82 ? -5.237 6.505 5.470 1.00 94.38 82 ASN A N 1
ATOM 635 C CA . ASN A 1 82 ? -4.731 5.520 4.501 1.00 94.38 82 ASN A CA 1
ATOM 636 C C . ASN A 1 82 ? -3.396 4.847 4.890 1.00 94.38 82 ASN A C 1
ATOM 638 O O . ASN A 1 82 ? -2.704 4.288 4.044 1.00 94.38 82 ASN A O 1
ATOM 642 N N . ARG A 1 83 ? -3.004 4.901 6.173 1.00 96.00 83 ARG A N 1
ATOM 643 C CA . ARG A 1 83 ? -1.707 4.377 6.650 1.00 96.00 83 ARG A CA 1
ATOM 644 C C . ARG A 1 83 ? -1.806 3.141 7.529 1.00 96.00 83 ARG A C 1
ATOM 646 O O . ARG A 1 83 ? -0.962 2.259 7.399 1.00 96.00 83 ARG A O 1
ATOM 653 N N . LEU A 1 84 ? -2.814 3.063 8.396 1.00 95.75 84 LEU A N 1
ATOM 654 C CA . LEU A 1 84 ? -2.993 1.929 9.307 1.00 95.75 84 LEU A CA 1
ATOM 655 C C . LEU A 1 84 ? -3.099 0.571 8.588 1.00 95.75 84 LEU A C 1
ATOM 657 O O . LEU A 1 84 ? -2.484 -0.373 9.073 1.00 95.75 84 LEU A O 1
ATOM 661 N N . PRO A 1 85 ? -3.727 0.447 7.399 1.00 95.81 85 PRO A N 1
ATOM 662 C CA . PRO A 1 85 ? -3.746 -0.825 6.670 1.00 95.81 85 PRO A CA 1
ATOM 663 C C . PRO A 1 85 ? -2.361 -1.357 6.264 1.00 95.81 85 PRO A C 1
ATOM 665 O O . PRO A 1 85 ? -2.248 -2.507 5.848 1.00 95.81 85 PRO A O 1
ATOM 668 N N . LEU A 1 86 ? -1.307 -0.535 6.358 1.00 96.81 86 LEU A N 1
ATOM 669 C CA . LEU A 1 86 ? 0.062 -0.922 6.019 1.00 96.81 86 LEU A CA 1
ATOM 670 C C . LEU A 1 86 ? 0.882 -1.436 7.212 1.00 96.81 86 LEU A C 1
ATOM 672 O O . LEU A 1 86 ? 2.006 -1.895 7.013 1.00 96.81 86 LEU A O 1
ATOM 676 N N . THR A 1 87 ? 0.379 -1.325 8.445 1.00 95.88 87 THR A N 1
ATOM 677 C CA . THR A 1 87 ? 1.180 -1.603 9.652 1.00 95.88 87 THR A CA 1
ATOM 678 C C . THR A 1 87 ? 1.204 -3.083 10.030 1.00 95.88 87 THR A C 1
ATOM 680 O O . THR A 1 87 ? 2.175 -3.541 10.629 1.00 95.88 87 THR A O 1
ATOM 683 N N . VAL A 1 88 ? 0.171 -3.841 9.656 1.00 94.62 88 VAL A N 1
ATOM 684 C CA . VAL A 1 88 ? 0.021 -5.273 9.957 1.00 94.62 88 VAL A CA 1
ATOM 685 C C . VAL A 1 88 ? -0.476 -6.051 8.733 1.00 94.62 88 VAL A C 1
ATOM 687 O O . VAL A 1 88 ? -0.713 -5.490 7.663 1.00 94.62 88 VAL A O 1
ATOM 690 N N . GLY A 1 89 ? -0.626 -7.371 8.869 1.00 94.62 89 GLY A N 1
ATOM 691 C CA . GLY A 1 89 ? -1.127 -8.225 7.794 1.00 94.62 89 GLY A CA 1
ATOM 692 C C . GLY A 1 89 ? -0.119 -8.374 6.655 1.00 94.62 89 GLY A C 1
ATOM 693 O O . GLY A 1 89 ? 1.049 -8.670 6.895 1.00 94.62 89 GLY A O 1
ATOM 694 N N . LEU A 1 90 ? -0.572 -8.210 5.410 1.00 95.94 90 LEU A N 1
ATOM 695 C CA . LEU A 1 90 ? 0.234 -8.492 4.218 1.00 95.94 90 LEU A CA 1
ATOM 696 C C . LEU A 1 90 ? 1.331 -7.443 3.954 1.00 95.94 90 LEU A C 1
ATOM 698 O O . LEU A 1 90 ? 2.424 -7.791 3.503 1.00 95.94 90 LEU A O 1
ATOM 702 N N . ALA A 1 91 ? 1.054 -6.166 4.225 1.00 96.56 91 ALA A N 1
ATOM 703 C CA . ALA A 1 91 ? 1.902 -5.059 3.786 1.00 96.56 91 ALA A CA 1
ATOM 704 C C . ALA A 1 91 ? 3.362 -5.122 4.294 1.00 96.56 91 ALA A C 1
ATOM 706 O O . ALA A 1 91 ? 4.260 -4.934 3.466 1.00 96.56 91 ALA A O 1
ATOM 707 N N . PRO A 1 92 ? 3.660 -5.472 5.567 1.00 97.38 92 PRO A N 1
ATOM 708 C CA . PRO A 1 92 ? 5.043 -5.616 6.034 1.00 97.38 92 PRO A CA 1
ATOM 709 C C . PRO A 1 92 ? 5.847 -6.671 5.259 1.00 97.38 92 PRO A C 1
ATOM 711 O O . PRO A 1 92 ? 7.021 -6.464 4.948 1.00 97.38 92 PRO A O 1
ATOM 714 N N . TYR A 1 93 ? 5.215 -7.789 4.886 1.00 97.06 93 TYR A N 1
ATOM 715 C CA . TYR A 1 93 ? 5.877 -8.859 4.134 1.00 97.06 93 TYR A CA 1
ATOM 716 C C . TYR A 1 93 ? 6.161 -8.469 2.684 1.00 97.06 93 TYR A C 1
ATOM 718 O O . TYR A 1 93 ? 7.184 -8.885 2.133 1.00 97.06 93 TYR A O 1
ATOM 726 N N . VAL A 1 94 ? 5.273 -7.676 2.081 1.00 96.12 94 VAL A N 1
ATOM 727 C CA . VAL A 1 94 ? 5.458 -7.114 0.739 1.00 96.12 94 VAL A CA 1
ATOM 728 C C . VAL A 1 94 ? 6.572 -6.065 0.752 1.00 96.12 94 VAL A C 1
ATOM 730 O O . VAL A 1 94 ? 7.482 -6.138 -0.069 1.00 96.12 94 VAL A O 1
ATOM 733 N N . GLN A 1 95 ? 6.579 -5.159 1.736 1.00 96.19 95 GLN A N 1
ATOM 734 C CA . GLN A 1 95 ? 7.639 -4.158 1.900 1.00 96.19 95 GLN A CA 1
ATOM 735 C C . GLN A 1 95 ? 9.021 -4.805 2.056 1.00 96.19 95 GLN A C 1
ATOM 737 O O . GLN A 1 95 ? 9.984 -4.367 1.427 1.00 96.19 95 GLN A O 1
ATOM 742 N N . ALA A 1 96 ? 9.118 -5.872 2.856 1.00 96.44 96 ALA A N 1
ATOM 743 C CA . ALA A 1 96 ? 10.362 -6.614 3.063 1.00 96.44 96 ALA A CA 1
ATOM 744 C C . ALA A 1 96 ? 10.908 -7.260 1.775 1.00 96.44 96 ALA A C 1
ATOM 746 O O . ALA A 1 96 ? 12.096 -7.567 1.698 1.00 96.44 96 ALA A O 1
ATOM 747 N N . ARG A 1 97 ? 10.055 -7.457 0.762 1.00 95.38 97 ARG A N 1
ATOM 748 C CA . ARG A 1 97 ? 10.391 -8.083 -0.527 1.00 95.38 97 ARG A CA 1
ATOM 749 C C . ARG A 1 97 ? 10.384 -7.103 -1.690 1.00 95.38 97 ARG A C 1
ATOM 751 O O . ARG A 1 97 ? 10.484 -7.531 -2.831 1.00 95.38 97 ARG A O 1
ATOM 758 N N . ALA A 1 98 ? 10.328 -5.800 -1.424 1.00 95.31 98 ALA A N 1
ATOM 759 C CA . ALA A 1 98 ? 10.121 -4.797 -2.461 1.00 95.31 98 ALA A CA 1
ATOM 760 C C . ALA A 1 98 ? 11.199 -4.761 -3.566 1.00 95.31 98 ALA A C 1
ATOM 762 O O . ALA A 1 98 ? 10.956 -4.188 -4.621 1.00 95.31 98 ALA A O 1
ATOM 763 N N . LYS A 1 99 ? 12.378 -5.352 -3.344 1.00 91.25 99 LYS A N 1
ATOM 764 C CA . LYS A 1 99 ? 13.501 -5.380 -4.303 1.00 91.25 99 LYS A CA 1
ATOM 765 C C . LYS A 1 99 ? 13.566 -6.639 -5.177 1.00 91.25 99 LYS A C 1
ATOM 767 O O . LYS A 1 99 ? 14.439 -6.719 -6.035 1.00 91.25 99 LYS A O 1
ATOM 772 N N . THR A 1 100 ? 12.718 -7.624 -4.906 1.00 74.12 100 THR A N 1
ATOM 773 C CA . THR A 1 100 ? 12.698 -8.943 -5.568 1.00 74.12 100 THR A CA 1
ATOM 774 C C . THR A 1 100 ? 11.509 -9.025 -6.500 1.00 74.12 100 THR A C 1
ATOM 776 O O . THR A 1 100 ? 11.692 -9.541 -7.621 1.00 74.12 100 THR A O 1
#

pLDDT: mean 82.16, std 19.25, range [43.34, 98.44]

Sequence (100 aa):
MRQHLGRGIVTRQTSAWLIVFGVWLAGAAQAQETTGRFVDKVFRDEAGEHKYVVFVPAAYRADKPSPAILFLHGAGERGTENRLPLTVGLAPYVQARAKT